Protein AF-A0A2D4LSB7-F1 (afdb_monomer_lite)

Radius of gyration: 23.56 Å; chains: 1; bounding box: 52×38×68 Å

pLDDT: mean 80.64, std 13.86, range [43.16, 96.5]

Structure (mmCIF, N/CA/C/O backbone):
data_AF-A0A2D4LSB7-F1
#
_entry.id   AF-A0A2D4LSB7-F1
#
loop_
_atom_site.group_PDB
_atom_site.id
_atom_site.type_symbol
_atom_site.label_atom_id
_atom_site.label_alt_id
_atom_site.label_comp_id
_atom_site.label_asym_id
_atom_site.label_entity_id
_atom_site.label_seq_id
_atom_site.pdbx_PDB_ins_code
_atom_site.Cartn_x
_atom_site.Cartn_y
_atom_site.Cartn_z
_atom_site.occupancy
_atom_site.B_iso_or_equiv
_atom_site.auth_seq_id
_atom_site.auth_comp_id
_atom_site.auth_asym_id
_atom_site.auth_atom_id
_atom_site.pdbx_PDB_model_num
ATOM 1 N N . ASP A 1 1 ? 18.107 4.863 3.385 1.00 61.56 1 ASP A N 1
ATOM 2 C CA . ASP A 1 1 ? 17.613 6.243 3.207 1.00 61.56 1 ASP A CA 1
ATOM 3 C C . ASP A 1 1 ? 16.220 6.406 3.779 1.00 61.56 1 ASP A C 1
ATOM 5 O O . ASP A 1 1 ? 15.465 5.441 3.806 1.00 61.56 1 ASP A O 1
ATOM 9 N N . VAL A 1 2 ? 15.903 7.603 4.273 1.00 81.81 2 VAL A N 1
ATOM 10 C CA . VAL A 1 2 ? 14.584 7.943 4.828 1.00 81.81 2 VAL A CA 1
ATOM 11 C C . VAL A 1 2 ? 13.679 8.421 3.692 1.00 81.81 2 VAL A C 1
ATOM 13 O O . VAL A 1 2 ? 14.081 9.277 2.905 1.00 81.81 2 VAL A O 1
ATOM 16 N N . ILE A 1 3 ? 12.463 7.875 3.602 1.00 81.31 3 ILE A N 1
ATOM 17 C CA . ILE A 1 3 ? 11.480 8.280 2.590 1.00 81.31 3 ILE A CA 1
ATOM 18 C C . ILE A 1 3 ? 10.909 9.652 2.987 1.00 81.31 3 ILE A C 1
ATOM 20 O O . ILE A 1 3 ? 10.390 9.784 4.097 1.00 81.31 3 ILE A O 1
ATOM 24 N N . PRO A 1 4 ? 10.982 10.681 2.122 1.00 87.38 4 PRO A N 1
ATOM 25 C CA . PRO A 1 4 ? 10.384 11.975 2.421 1.00 87.38 4 PRO A CA 1
ATOM 26 C C . PRO A 1 4 ? 8.858 11.852 2.477 1.00 87.38 4 PRO A C 1
ATOM 28 O O . PRO A 1 4 ? 8.246 11.281 1.574 1.00 87.38 4 PRO A O 1
ATOM 31 N N . VAL A 1 5 ? 8.241 12.419 3.515 1.00 87.38 5 VAL A N 1
ATOM 32 C CA . VAL A 1 5 ? 6.784 12.416 3.694 1.00 87.38 5 VAL A CA 1
ATOM 33 C C . VAL A 1 5 ? 6.205 13.731 3.161 1.00 87.38 5 VAL A C 1
ATOM 35 O O . VAL A 1 5 ? 6.542 14.803 3.667 1.00 87.38 5 VAL A O 1
ATOM 38 N N . PRO A 1 6 ? 5.340 13.701 2.132 1.00 91.38 6 PRO A N 1
ATOM 39 C CA . PRO A 1 6 ? 4.654 14.901 1.667 1.00 91.38 6 PRO A CA 1
ATOM 40 C C . PRO A 1 6 ? 3.769 15.525 2.757 1.00 91.38 6 PRO A C 1
ATOM 42 O O . PRO A 1 6 ? 2.962 14.832 3.373 1.00 91.38 6 PRO A O 1
ATOM 45 N N . LYS A 1 7 ? 3.821 16.858 2.911 1.00 90.56 7 LYS A N 1
ATOM 46 C CA . LYS A 1 7 ? 3.034 17.621 3.910 1.00 90.56 7 LYS A CA 1
ATOM 47 C C . LYS A 1 7 ? 1.526 17.347 3.884 1.00 90.56 7 LYS A C 1
ATOM 49 O O . LYS A 1 7 ? 0.846 17.493 4.892 1.00 90.56 7 LYS A O 1
ATOM 54 N N . MET A 1 8 ? 0.982 16.954 2.731 1.00 91.81 8 MET A N 1
ATOM 55 C CA . MET A 1 8 ? -0.437 16.611 2.615 1.00 91.81 8 MET A CA 1
ATOM 56 C C . MET A 1 8 ? -0.850 15.456 3.544 1.00 91.81 8 MET A C 1
ATOM 58 O O . MET A 1 8 ? -1.984 15.448 4.012 1.00 91.81 8 MET A O 1
ATOM 62 N N . PHE A 1 9 ? 0.059 14.518 3.842 1.00 87.44 9 PHE A N 1
ATOM 63 C CA . PHE A 1 9 ? -0.214 13.406 4.755 1.00 87.44 9 PHE A CA 1
ATOM 64 C C . PHE A 1 9 ? -0.263 13.858 6.215 1.00 87.44 9 PHE A C 1
ATOM 66 O O . PHE A 1 9 ? -1.152 13.431 6.943 1.00 87.44 9 PHE A O 1
ATOM 73 N N . GLU A 1 10 ? 0.621 14.772 6.625 1.00 88.31 10 GLU A N 1
ATOM 74 C CA . GLU A 1 10 ? 0.573 15.381 7.962 1.00 88.31 10 GLU A CA 1
ATOM 75 C C . GLU A 1 10 ? -0.753 16.123 8.179 1.00 88.31 10 GLU A C 1
ATOM 77 O O . GLU A 1 10 ? -1.422 15.933 9.192 1.00 88.31 10 GLU A O 1
ATOM 82 N N . ASN A 1 11 ? -1.192 16.903 7.185 1.00 89.19 11 ASN A N 1
ATOM 83 C CA . ASN A 1 11 ? -2.476 17.607 7.240 1.00 89.19 11 ASN A CA 1
ATOM 84 C C . ASN A 1 11 ? -3.666 16.643 7.362 1.00 89.19 11 ASN A C 1
ATOM 86 O O . ASN A 1 11 ? -4.616 16.918 8.096 1.00 89.19 11 ASN A O 1
ATOM 90 N N . LEU A 1 12 ? -3.626 15.521 6.638 1.00 86.56 12 LEU A N 1
ATOM 91 C CA . LEU A 1 12 ? -4.670 14.500 6.693 1.00 86.56 12 LEU A CA 1
ATOM 92 C C . LEU A 1 12 ? -4.724 13.827 8.070 1.00 86.56 12 LEU A C 1
ATOM 94 O O . LEU A 1 12 ? -5.814 13.650 8.613 1.00 86.56 12 LEU A O 1
ATOM 98 N N . LEU A 1 13 ? -3.561 13.523 8.651 1.00 86.38 13 LEU A N 1
ATOM 99 C CA . LEU A 1 13 ? -3.452 12.935 9.984 1.00 86.38 13 LEU A CA 1
ATOM 100 C C . LEU A 1 13 ? -3.989 13.877 11.067 1.00 86.38 13 LEU A C 1
ATOM 102 O O . LEU A 1 13 ? -4.820 13.467 11.876 1.00 86.38 13 LEU A O 1
ATOM 106 N N . ASN A 1 14 ? -3.592 15.151 11.032 1.00 87.69 14 ASN A N 1
ATOM 107 C CA . ASN A 1 14 ? -4.084 16.162 11.970 1.00 87.69 14 ASN A CA 1
ATOM 108 C C . ASN A 1 14 ? -5.611 16.290 11.900 1.00 87.69 14 ASN A C 1
ATOM 110 O O . ASN A 1 14 ? -6.289 16.228 12.924 1.00 87.69 14 ASN A O 1
ATOM 114 N N . LYS A 1 15 ? -6.172 16.352 10.686 1.00 86.44 15 LYS A N 1
ATOM 115 C CA . LYS A 1 15 ? -7.625 16.401 10.481 1.00 86.44 15 LYS A CA 1
ATOM 116 C C . LYS A 1 15 ? -8.337 15.168 11.050 1.00 86.44 15 LYS A C 1
ATOM 118 O O . LYS A 1 15 ? -9.436 15.283 11.597 1.00 86.44 15 LYS A O 1
ATOM 123 N N . GLN A 1 16 ? -7.733 13.988 10.912 1.00 82.50 16 GLN A N 1
ATOM 124 C CA . GLN A 1 16 ? -8.281 12.751 11.466 1.00 82.50 16 GLN A CA 1
ATOM 125 C C . GLN A 1 16 ? -8.258 12.761 13.002 1.00 82.50 16 GLN A C 1
ATOM 127 O O . GLN A 1 16 ? -9.242 12.353 13.617 1.00 82.50 16 GLN A O 1
ATOM 132 N N . TRP A 1 17 ? -7.186 13.260 13.623 1.00 83.19 17 TRP A N 1
ATOM 133 C CA . TRP A 1 17 ? -7.085 13.389 15.082 1.00 83.19 17 TRP A CA 1
ATOM 134 C C . TRP A 1 17 ? -8.058 14.416 15.665 1.00 83.19 17 TRP A C 1
ATOM 136 O O . TRP A 1 17 ? -8.645 14.168 16.715 1.00 83.19 17 TRP A O 1
ATOM 146 N N . GLU A 1 18 ? -8.303 15.523 14.966 1.00 84.69 18 GLU A N 1
ATOM 147 C CA . GLU A 1 18 ? -9.319 16.512 15.355 1.00 84.69 18 GLU A CA 1
ATOM 148 C C . GLU A 1 18 ? -10.752 15.952 15.261 1.00 84.69 18 GLU A C 1
ATOM 150 O O . GLU A 1 18 ? -11.639 16.368 16.004 1.00 84.69 18 GLU A O 1
ATOM 155 N N . SER A 1 19 ? -10.983 14.969 14.383 1.00 74.06 19 SER A N 1
ATOM 156 C CA . SER A 1 19 ? -12.305 14.389 14.092 1.00 74.06 19 SER A CA 1
ATOM 157 C C . SER A 1 19 ? -12.606 13.091 14.862 1.00 74.06 19 SER A C 1
ATOM 159 O O . SER A 1 19 ? -13.494 12.340 14.450 1.00 74.06 19 SER A O 1
ATOM 161 N N . ALA A 1 20 ? -11.892 12.813 15.964 1.00 58.88 20 ALA A N 1
ATOM 162 C CA . ALA A 1 20 ? -11.793 11.522 16.676 1.00 58.88 20 ALA A CA 1
ATOM 163 C C . ALA A 1 20 ? -13.109 10.826 17.113 1.00 58.88 20 ALA A C 1
ATOM 165 O O . ALA A 1 20 ? -13.080 9.735 17.684 1.00 58.88 20 ALA A O 1
ATOM 166 N N . THR A 1 21 ? -14.273 11.422 16.861 1.00 55.56 21 THR A N 1
ATOM 167 C CA . THR A 1 21 ? -15.593 10.901 17.229 1.00 55.56 21 THR A CA 1
ATOM 168 C C . THR A 1 21 ? -16.352 10.221 16.090 1.00 55.56 21 THR A C 1
ATOM 170 O O . THR A 1 21 ? -17.263 9.445 16.378 1.00 55.56 21 THR A O 1
ATOM 173 N N . THR A 1 22 ? -15.996 10.446 14.820 1.00 56.97 22 THR A N 1
ATOM 174 C CA . THR A 1 22 ? -16.803 9.960 13.684 1.00 56.97 22 THR A CA 1
ATOM 175 C C . THR A 1 22 ? -16.034 8.958 12.833 1.00 56.97 22 THR A C 1
ATOM 177 O O . THR A 1 22 ? -14.932 9.237 12.369 1.00 56.97 22 THR A O 1
ATOM 180 N N . PHE A 1 23 ? -16.627 7.781 12.611 1.00 56.91 23 PHE A N 1
ATOM 181 C CA . PHE A 1 23 ? -16.086 6.785 11.690 1.00 56.91 23 PHE A CA 1
ATOM 182 C C . PHE A 1 23 ? -16.116 7.372 10.271 1.00 56.91 23 PHE A C 1
ATOM 184 O O . PHE A 1 23 ? -17.207 7.727 9.807 1.00 56.91 23 PHE A O 1
ATOM 191 N N . PRO A 1 24 ? -14.982 7.488 9.556 1.00 62.47 24 PRO A N 1
ATOM 192 C CA . PRO A 1 24 ? -15.044 7.788 8.140 1.00 62.47 24 PRO A CA 1
ATOM 193 C C . PRO A 1 24 ? -15.729 6.599 7.471 1.00 62.47 24 PRO A C 1
ATOM 195 O O . PRO A 1 24 ? -15.177 5.506 7.363 1.00 62.47 24 PRO A O 1
ATOM 198 N N . THR A 1 25 ? -16.989 6.794 7.088 1.00 65.44 25 THR A N 1
ATOM 199 C CA . THR A 1 25 ? -17.677 5.812 6.258 1.00 65.44 25 THR A CA 1
ATOM 200 C C . THR A 1 25 ? -16.921 5.775 4.936 1.00 65.44 25 THR A C 1
ATOM 202 O O . THR A 1 25 ? -16.682 6.846 4.370 1.00 65.44 25 THR A O 1
ATOM 205 N N . PRO A 1 26 ? -16.523 4.589 4.450 1.00 66.56 26 PRO A N 1
ATOM 206 C CA . PRO A 1 26 ? -15.764 4.485 3.218 1.00 66.56 26 PRO A CA 1
ATOM 207 C C . PRO A 1 26 ? -16.509 5.197 2.100 1.00 66.56 26 PRO A C 1
ATOM 209 O O . PRO A 1 26 ? -17.698 4.950 1.852 1.00 66.56 26 PRO A O 1
ATOM 212 N N . SER A 1 27 ? -15.803 6.118 1.461 1.00 74.69 27 SER A N 1
ATOM 213 C CA . SER A 1 27 ? -16.340 6.913 0.377 1.00 74.69 27 SER A CA 1
ATOM 214 C C . SER A 1 27 ? -16.669 6.014 -0.815 1.00 74.69 27 SER A C 1
ATOM 216 O O . SER A 1 27 ? -16.187 4.884 -0.950 1.00 74.69 27 SER A O 1
ATOM 218 N N . ASN A 1 28 ? -17.472 6.527 -1.745 1.00 73.25 28 ASN A N 1
ATOM 219 C CA . ASN A 1 28 ? -17.723 5.824 -3.005 1.00 73.25 28 ASN A CA 1
ATOM 220 C C . ASN A 1 28 ? -16.425 5.559 -3.793 1.00 73.25 28 ASN A C 1
ATOM 222 O O . ASN A 1 28 ? -16.366 4.604 -4.565 1.00 73.25 28 ASN A O 1
ATOM 226 N N . PHE A 1 29 ? -15.382 6.368 -3.582 1.00 74.06 29 PHE A N 1
ATOM 227 C CA . PHE A 1 29 ? -14.068 6.145 -4.177 1.00 74.06 29 PHE A CA 1
ATOM 228 C C . PHE A 1 29 ? -13.353 4.956 -3.544 1.00 74.06 29 PHE A C 1
ATOM 230 O O . PHE A 1 29 ? -12.838 4.121 -4.282 1.00 74.06 29 PHE A O 1
ATOM 237 N N . ASP A 1 30 ? -13.397 4.818 -2.219 1.00 77.50 30 ASP A N 1
ATOM 238 C CA . ASP A 1 30 ? -12.766 3.691 -1.522 1.00 77.50 30 ASP A CA 1
ATOM 239 C C . ASP A 1 30 ? -13.365 2.363 -1.988 1.00 77.50 30 ASP A C 1
ATOM 241 O O . ASP A 1 30 ? -12.650 1.423 -2.331 1.00 77.50 30 ASP A O 1
ATOM 245 N N . LYS A 1 31 ? -14.694 2.321 -2.126 1.00 76.12 31 LYS A N 1
ATOM 246 C CA . LYS A 1 31 ? -15.397 1.161 -2.685 1.00 76.12 31 LYS A CA 1
ATOM 247 C C . LYS A 1 31 ? -15.020 0.893 -4.139 1.00 76.12 31 LYS A C 1
ATOM 249 O O . LYS A 1 31 ? -14.981 -0.256 -4.541 1.00 76.12 31 LYS A O 1
ATOM 254 N N . LYS A 1 32 ? -14.753 1.921 -4.947 1.00 80.81 32 LYS A N 1
ATOM 255 C CA . LYS A 1 32 ? -14.388 1.749 -6.361 1.00 80.81 32 LYS A CA 1
ATOM 256 C C . LYS A 1 32 ? -12.953 1.249 -6.534 1.00 80.81 32 LYS A C 1
ATOM 258 O O . LYS A 1 32 ? -12.722 0.372 -7.363 1.00 80.81 32 LYS A O 1
ATOM 263 N N . PHE A 1 33 ? -12.002 1.836 -5.809 1.00 78.50 33 PHE A N 1
ATOM 264 C CA . PHE A 1 33 ? -10.571 1.582 -5.991 1.00 78.50 33 PHE A CA 1
ATOM 265 C C . PHE A 1 33 ? -10.076 0.341 -5.246 1.00 78.50 33 PHE A C 1
ATOM 267 O O . PHE A 1 33 ? -9.138 -0.300 -5.712 1.00 78.50 33 PHE A O 1
ATOM 274 N N . PHE A 1 34 ? -10.724 -0.028 -4.139 1.00 80.50 34 PHE A N 1
ATOM 275 C CA . PHE A 1 34 ? -10.338 -1.165 -3.300 1.00 80.50 34 PHE A CA 1
ATOM 276 C C . PHE A 1 34 ? -11.357 -2.310 -3.388 1.00 80.50 34 PHE A C 1
ATOM 278 O O . PHE A 1 34 ? -11.683 -2.958 -2.392 1.00 80.50 34 PHE A O 1
ATOM 285 N N . ASN A 1 35 ? -11.873 -2.550 -4.599 1.00 81.44 35 ASN A N 1
ATOM 286 C CA . ASN A 1 35 ? -12.708 -3.709 -4.906 1.00 81.44 35 ASN A CA 1
ATOM 287 C C . ASN A 1 35 ? -11.837 -4.963 -4.974 1.00 81.44 35 ASN A C 1
ATOM 289 O O . ASN A 1 35 ? -11.157 -5.205 -5.971 1.00 81.44 35 ASN A O 1
ATOM 293 N N . LEU A 1 36 ? -11.859 -5.746 -3.902 1.00 81.38 36 LEU A N 1
ATOM 294 C CA . LEU A 1 36 ? -11.213 -7.051 -3.848 1.00 81.38 36 LEU A CA 1
ATOM 295 C C . LEU A 1 36 ? -12.196 -8.158 -4.191 1.00 81.38 36 LEU A C 1
ATOM 297 O O . LEU A 1 36 ? -13.411 -7.956 -4.225 1.00 81.38 36 LEU A O 1
ATOM 301 N N . GLU A 1 37 ? -11.648 -9.349 -4.406 1.00 84.81 37 GLU A N 1
ATOM 302 C CA . GLU A 1 37 ? -12.435 -10.566 -4.538 1.00 84.81 37 GLU A CA 1
ATOM 303 C C . GLU A 1 37 ? -13.408 -10.714 -3.362 1.00 84.81 37 GLU A C 1
ATOM 305 O O . GLU A 1 37 ? -13.095 -10.389 -2.210 1.00 84.81 37 GLU A O 1
ATOM 310 N N . THR A 1 38 ? -14.622 -11.168 -3.670 1.00 80.69 38 THR A N 1
ATOM 311 C CA . THR A 1 38 ? -15.728 -11.214 -2.714 1.00 80.69 38 THR A CA 1
ATOM 312 C C . THR A 1 38 ? -15.408 -12.103 -1.514 1.00 80.69 38 THR A C 1
ATOM 314 O O . THR A 1 38 ? -15.737 -11.736 -0.390 1.00 80.69 38 THR A O 1
ATOM 317 N N . ASP A 1 39 ? -14.721 -13.224 -1.722 1.00 85.56 39 ASP A N 1
ATOM 318 C CA . ASP A 1 39 ? -14.414 -14.168 -0.646 1.00 85.56 39 ASP A CA 1
ATOM 319 C C . ASP A 1 39 ? -13.342 -13.632 0.307 1.00 85.56 39 ASP A C 1
ATOM 321 O O . ASP A 1 39 ? -13.500 -13.705 1.525 1.00 85.56 39 ASP A O 1
ATOM 325 N N . PHE A 1 40 ? -12.311 -12.973 -0.225 1.00 82.88 40 PHE A N 1
ATOM 326 C CA . PHE A 1 40 ? -11.328 -12.277 0.606 1.00 82.88 40 PHE A CA 1
ATOM 327 C C . PHE A 1 40 ? -11.939 -11.061 1.314 1.00 82.88 40 PHE A C 1
ATOM 329 O O . PHE A 1 40 ? -11.630 -10.783 2.469 1.00 82.88 40 PHE A O 1
ATOM 336 N N . SER A 1 41 ? -12.866 -10.356 0.659 1.00 82.19 41 SER A N 1
ATOM 337 C CA . SER A 1 41 ? -13.583 -9.238 1.280 1.00 82.19 41 SER A CA 1
ATOM 338 C C . SER A 1 41 ? -14.412 -9.677 2.484 1.00 82.19 41 SER A C 1
ATOM 340 O O . SER A 1 41 ? -14.394 -8.963 3.482 1.00 82.19 41 SER A O 1
ATOM 342 N N . LYS A 1 42 ? -15.074 -10.841 2.409 1.00 84.25 42 LYS A N 1
ATOM 343 C CA . LYS A 1 42 ? -15.811 -11.448 3.531 1.00 84.25 42 LYS A CA 1
ATOM 344 C C . LYS A 1 42 ? -14.886 -11.853 4.677 1.00 84.25 42 LYS A C 1
ATOM 346 O O . LYS A 1 42 ? -15.235 -11.658 5.831 1.00 84.25 42 LYS A O 1
ATOM 351 N N . PHE A 1 43 ? -13.695 -12.374 4.374 1.00 84.25 43 PHE A N 1
ATOM 352 C CA . PHE A 1 43 ? -12.699 -12.720 5.396 1.00 84.25 43 PHE A CA 1
ATOM 353 C C . PHE A 1 43 ? -12.236 -11.502 6.217 1.00 84.25 43 PHE A C 1
ATOM 355 O O . PHE A 1 43 ? -11.867 -11.638 7.379 1.00 84.25 43 PHE A O 1
ATOM 362 N N . LEU A 1 44 ? -12.271 -10.308 5.620 1.00 82.44 44 LEU A N 1
ATOM 363 C CA . LEU A 1 44 ? -11.912 -9.049 6.277 1.00 82.44 44 LEU A CA 1
ATOM 364 C C . LEU A 1 44 ? -13.075 -8.388 7.032 1.00 82.44 44 LEU A C 1
ATOM 366 O O . LEU A 1 44 ? -12.874 -7.345 7.658 1.00 82.44 44 LEU A O 1
ATOM 370 N N . GLU A 1 45 ? -14.290 -8.932 6.958 1.00 82.44 45 GLU A N 1
ATOM 371 C CA . GLU A 1 45 ? -15.407 -8.435 7.758 1.00 82.44 45 GLU A CA 1
ATOM 372 C C . GLU A 1 45 ? -15.193 -8.789 9.233 1.00 82.44 45 GLU A C 1
ATOM 374 O O . GLU A 1 45 ? -14.599 -9.812 9.572 1.00 82.44 45 GLU A O 1
ATOM 379 N N . THR A 1 46 ? -15.656 -7.919 10.135 1.00 74.31 46 THR A N 1
ATOM 380 C CA . THR A 1 46 ? -15.573 -8.204 11.573 1.00 74.31 46 THR A CA 1
ATOM 381 C C . THR A 1 46 ? -16.442 -9.433 11.869 1.00 74.31 46 THR A C 1
ATOM 383 O O . THR A 1 46 ? -17.653 -9.355 11.637 1.00 74.31 46 THR A O 1
ATOM 386 N N . PRO A 1 47 ? -15.876 -10.550 12.368 1.00 70.94 47 PRO A N 1
ATOM 387 C CA . PRO A 1 47 ? -16.647 -11.744 12.659 1.00 70.94 47 PRO A CA 1
ATOM 388 C C . PRO A 1 47 ? -17.650 -11.434 13.769 1.00 70.94 47 PRO A C 1
ATOM 390 O O . PRO A 1 47 ? -17.327 -10.795 14.773 1.00 70.94 47 PRO A O 1
ATOM 393 N N . GLN A 1 48 ? -18.888 -11.867 13.561 1.00 71.88 48 GLN A N 1
ATOM 394 C CA . GLN A 1 48 ? -19.902 -11.864 14.607 1.00 71.88 48 GLN A CA 1
ATOM 395 C C . GLN A 1 48 ? -19.597 -13.025 15.557 1.00 71.88 48 GLN A C 1
ATOM 397 O O . GLN A 1 48 ? -19.145 -14.080 15.116 1.00 71.88 48 GLN A O 1
ATOM 402 N N . VAL A 1 49 ? -19.819 -12.833 16.856 1.00 69.38 49 VAL A N 1
ATOM 403 C CA . VAL A 1 49 ? -19.731 -13.946 17.807 1.00 69.38 49 VAL A CA 1
ATOM 404 C C . VAL A 1 49 ? -20.882 -14.902 17.507 1.00 69.38 49 VAL A C 1
ATOM 406 O O . VAL A 1 49 ? -22.027 -14.461 17.414 1.00 69.38 49 VAL A O 1
ATOM 409 N N . ASP A 1 50 ? -20.579 -16.191 17.348 1.00 72.62 50 ASP A N 1
ATOM 410 C CA . ASP A 1 50 ? -21.590 -17.198 17.036 1.00 72.62 50 ASP A CA 1
ATOM 411 C C . ASP A 1 50 ? -22.678 -17.237 18.116 1.00 72.62 50 ASP A C 1
ATOM 413 O O . ASP A 1 50 ? -22.400 -17.287 19.316 1.00 72.62 50 ASP A O 1
ATOM 417 N N . GLU A 1 51 ? -23.933 -17.276 17.684 1.00 66.94 51 GLU A N 1
ATOM 418 C CA . GLU A 1 51 ? -25.109 -17.240 18.558 1.00 66.94 51 GLU A CA 1
ATOM 419 C C . GLU A 1 51 ? -25.134 -18.343 19.642 1.00 66.94 51 GLU A C 1
ATOM 421 O O . GLU A 1 51 ? -25.493 -18.046 20.782 1.00 66.94 51 GLU A O 1
ATOM 426 N N . PRO A 1 52 ? -24.661 -19.583 19.392 1.00 58.72 52 PRO A N 1
ATOM 427 C CA . PRO A 1 52 ? -24.508 -20.595 20.438 1.00 58.72 52 PRO A CA 1
ATOM 428 C C . PRO A 1 52 ? -23.436 -20.255 21.482 1.00 58.72 52 PRO A C 1
ATOM 430 O O . PRO A 1 52 ? -23.583 -20.633 22.641 1.00 58.72 52 PRO A O 1
ATOM 433 N N . ILE A 1 53 ? -22.365 -19.548 21.098 1.00 61.56 53 ILE A N 1
ATOM 434 C CA . ILE A 1 53 ? -21.312 -19.099 22.025 1.00 61.56 53 ILE A CA 1
ATOM 435 C C . ILE A 1 53 ? -21.849 -17.962 22.891 1.00 61.56 53 ILE A C 1
ATOM 437 O O . ILE A 1 53 ? -21.622 -17.961 24.100 1.00 61.56 53 ILE A O 1
ATOM 441 N N . VAL A 1 54 ? -22.613 -17.042 22.291 1.00 66.25 54 VAL A N 1
ATOM 442 C CA . VAL A 1 54 ? -23.338 -15.996 23.025 1.00 66.25 54 VAL A CA 1
ATOM 443 C C . VAL A 1 54 ? -24.287 -16.635 24.043 1.00 66.25 54 VAL A C 1
ATOM 445 O O . VAL A 1 54 ? -24.200 -16.331 25.228 1.00 66.25 54 VAL A O 1
ATOM 448 N N . ALA A 1 55 ? -25.118 -17.589 23.615 1.00 62.25 55 ALA A N 1
ATOM 449 C CA . ALA A 1 55 ? -26.072 -18.273 24.488 1.00 62.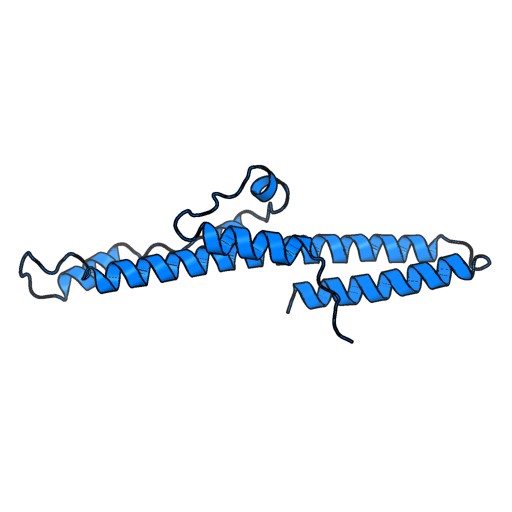25 55 ALA A CA 1
ATOM 450 C C . ALA A 1 55 ? -25.394 -19.081 25.612 1.00 62.25 55 ALA A C 1
ATOM 452 O O . ALA A 1 55 ? -25.865 -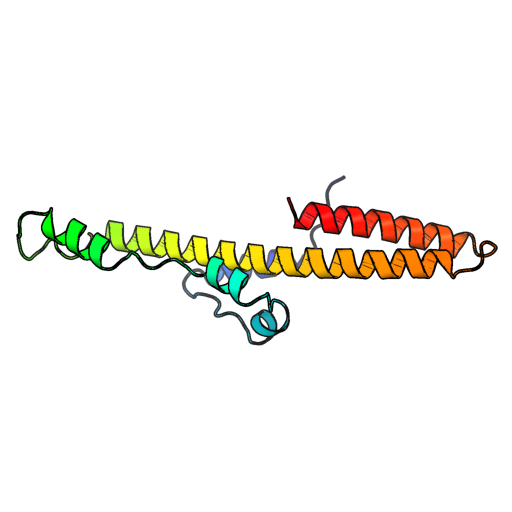19.072 26.749 1.00 62.25 55 ALA A O 1
ATOM 453 N N . LEU A 1 56 ? -24.277 -19.758 25.323 1.00 63.16 56 LEU A N 1
ATOM 454 C CA . LEU A 1 56 ? -23.509 -20.519 26.313 1.00 63.16 56 LEU A CA 1
ATOM 455 C C . LEU A 1 56 ? -22.837 -19.604 27.349 1.00 63.16 56 LEU A C 1
ATOM 457 O O . LEU A 1 56 ? -22.852 -19.915 28.540 1.00 63.16 56 LEU A O 1
ATOM 461 N N . ALA A 1 57 ? -22.272 -18.476 26.910 1.00 59.38 57 ALA A N 1
ATOM 462 C CA . ALA A 1 57 ? -21.682 -17.480 27.800 1.00 59.38 57 ALA A CA 1
ATOM 463 C C . ALA A 1 57 ? -22.745 -16.842 28.709 1.00 59.38 57 ALA A C 1
ATOM 465 O O . ALA A 1 57 ? -22.506 -16.708 29.907 1.00 59.38 57 ALA A O 1
ATOM 466 N N . SER A 1 58 ? -23.933 -16.541 28.171 1.00 57.34 58 SER A N 1
ATOM 467 C CA . SER A 1 58 ? -25.078 -16.031 28.940 1.00 57.34 58 SER A CA 1
ATOM 468 C C . SER A 1 58 ? -25.621 -17.046 29.954 1.00 57.34 58 SER A C 1
ATOM 470 O O . SER A 1 58 ? -26.009 -16.666 31.054 1.00 57.34 58 SER A O 1
ATOM 472 N N . ALA A 1 59 ? -25.620 -18.341 29.621 1.00 55.62 59 ALA A N 1
ATOM 473 C CA . ALA A 1 59 ? -26.124 -19.400 30.501 1.00 55.62 59 ALA A CA 1
ATOM 474 C C . ALA A 1 59 ? -25.155 -19.797 31.634 1.00 55.62 59 ALA A C 1
ATOM 476 O O . ALA A 1 59 ? -25.587 -20.370 32.634 1.00 55.62 59 ALA A O 1
ATOM 477 N N . SER A 1 60 ? -23.851 -19.525 31.493 1.00 55.91 60 SER A N 1
ATOM 478 C CA . SER A 1 60 ? -22.839 -19.860 32.509 1.00 55.91 60 SER A CA 1
ATOM 479 C C . SER A 1 60 ? -22.786 -18.861 33.675 1.00 55.91 60 SER A C 1
ATOM 481 O O . SER A 1 60 ? -22.185 -19.162 34.710 1.00 55.91 60 SER A O 1
ATOM 483 N N . THR A 1 61 ? -23.389 -17.683 33.527 1.00 52.47 61 THR A N 1
ATOM 484 C CA . THR A 1 61 ? -23.557 -16.680 34.586 1.00 52.47 61 THR A CA 1
ATOM 485 C C . THR A 1 61 ? -24.871 -16.922 35.326 1.00 52.47 61 THR A C 1
ATOM 487 O O . THR A 1 61 ? -25.938 -16.944 34.724 1.00 52.47 61 THR A O 1
ATOM 490 N N . ILE A 1 62 ? -24.804 -17.123 36.645 1.00 52.97 62 ILE A N 1
ATOM 491 C CA . ILE A 1 62 ? -25.982 -17.286 37.512 1.00 52.97 62 ILE A CA 1
ATOM 492 C C . ILE A 1 62 ? -26.903 -16.063 37.315 1.00 52.97 62 ILE A C 1
ATOM 494 O O . ILE A 1 62 ? -26.417 -14.936 37.430 1.00 52.97 62 ILE A O 1
ATOM 498 N N . PRO A 1 63 ? -28.206 -16.241 37.028 1.00 45.22 63 PRO A N 1
ATOM 499 C CA . PRO A 1 63 ? -29.076 -15.147 36.620 1.00 45.22 63 PRO A CA 1
ATOM 500 C C . PRO A 1 63 ? -29.330 -14.204 37.796 1.00 45.22 63 PRO A C 1
ATOM 502 O O . PRO A 1 63 ? -30.136 -14.477 38.682 1.00 45.22 63 PRO A O 1
ATOM 505 N N . THR A 1 64 ? -28.644 -13.067 37.788 1.00 44.03 64 THR A N 1
ATOM 506 C CA . THR A 1 64 ? -29.119 -11.849 38.442 1.00 44.03 64 THR A CA 1
ATOM 507 C C . THR A 1 64 ? -29.374 -10.873 37.299 1.00 44.03 64 THR A C 1
ATOM 509 O O . THR A 1 64 ? -28.434 -10.539 36.583 1.00 44.03 64 THR A O 1
ATOM 512 N N . GLU A 1 65 ? -30.630 -10.465 37.090 1.00 43.16 65 GLU A N 1
ATOM 513 C CA . GLU A 1 65 ? -31.180 -9.695 35.945 1.00 43.16 65 GLU A CA 1
ATOM 514 C C . GLU A 1 65 ? -30.438 -8.388 35.552 1.00 43.16 65 GLU A C 1
ATOM 516 O O . GLU A 1 65 ? -30.859 -7.682 34.641 1.00 43.16 65 GLU A O 1
ATOM 521 N N . ALA A 1 66 ? -29.320 -8.051 36.199 1.00 46.50 66 ALA A N 1
ATOM 522 C CA . ALA A 1 66 ? -28.463 -6.913 35.883 1.00 46.50 66 ALA A CA 1
ATOM 523 C C . ALA A 1 66 ? -27.171 -7.266 35.101 1.00 46.50 66 ALA A C 1
ATOM 525 O O . ALA A 1 66 ? -26.512 -6.342 34.627 1.00 46.50 66 ALA A O 1
ATOM 526 N N . GLU A 1 67 ? -26.794 -8.548 34.949 1.00 46.62 67 GLU A N 1
ATOM 527 C CA . GLU A 1 67 ? -25.488 -8.956 34.374 1.00 46.62 67 GLU A CA 1
ATOM 528 C C . GLU A 1 67 ? -25.514 -9.496 32.927 1.00 46.62 67 GLU A C 1
ATOM 530 O O . GLU A 1 67 ? -24.450 -9.683 32.341 1.00 46.62 67 GLU A O 1
ATOM 535 N N . GLU A 1 68 ? -26.679 -9.674 32.286 1.00 50.44 68 GLU A N 1
ATOM 536 C CA . GLU A 1 68 ? -26.743 -10.080 30.858 1.00 50.44 68 GLU A CA 1
ATOM 537 C C . GLU A 1 68 ? -26.184 -9.013 29.897 1.00 50.44 68 GLU A C 1
ATOM 539 O O . GLU A 1 68 ? -25.839 -9.287 28.746 1.00 50.44 68 GLU A O 1
ATOM 544 N N . ALA A 1 69 ? -26.057 -7.776 30.370 1.00 60.03 69 ALA A N 1
ATOM 545 C CA . ALA A 1 69 ? -25.378 -6.714 29.659 1.00 60.03 69 ALA A CA 1
ATOM 546 C C . ALA A 1 69 ? -23.906 -6.667 30.088 1.00 60.03 69 ALA A C 1
ATOM 548 O O . ALA A 1 69 ? -23.621 -6.352 31.241 1.00 60.03 69 ALA A O 1
ATOM 549 N N . LEU A 1 70 ? -22.980 -6.866 29.135 1.00 59.25 70 LEU A N 1
ATOM 550 C CA . LEU A 1 70 ? -21.561 -6.504 29.295 1.00 59.25 70 LEU A CA 1
ATOM 551 C C . LEU A 1 70 ? -21.445 -5.186 30.071 1.00 59.25 70 LEU A C 1
ATOM 553 O O . LEU A 1 70 ? -22.170 -4.221 29.769 1.00 59.25 70 LEU A O 1
ATOM 557 N N . LYS A 1 71 ? -20.526 -5.133 31.042 1.00 79.44 71 LYS A N 1
ATOM 558 C CA . LYS A 1 71 ? -20.270 -3.908 31.802 1.00 79.44 71 LYS A CA 1
ATOM 559 C C . LYS A 1 71 ? -19.992 -2.771 30.812 1.00 79.44 71 LYS A C 1
ATOM 561 O O . LYS A 1 71 ? -19.450 -3.016 29.731 1.00 79.44 71 LYS A O 1
ATOM 566 N N . PRO A 1 72 ? -20.360 -1.519 31.127 1.00 75.00 72 PRO A N 1
ATOM 567 C CA . PRO A 1 72 ? -20.149 -0.397 30.210 1.00 75.00 72 PRO A CA 1
ATOM 568 C C . PRO A 1 72 ? -18.681 -0.274 29.761 1.00 75.00 72 PRO A C 1
ATOM 570 O O . PRO A 1 72 ? -18.419 0.084 28.613 1.00 75.00 72 PRO A O 1
ATOM 573 N N . GLU A 1 73 ? -17.747 -0.646 30.640 1.00 78.75 73 GLU A N 1
ATOM 574 C CA . GLU A 1 73 ? -16.310 -0.767 30.369 1.00 78.75 73 GLU A CA 1
ATOM 575 C C . GLU A 1 73 ? -16.022 -1.794 29.255 1.00 78.75 73 GLU A C 1
ATOM 577 O O . GLU A 1 73 ? -15.353 -1.482 28.268 1.00 78.75 73 GLU A O 1
ATOM 582 N N . ASP A 1 74 ? -16.592 -2.998 29.371 1.00 78.06 74 ASP A N 1
ATOM 583 C CA . ASP A 1 74 ? -16.373 -4.114 28.447 1.00 78.06 74 ASP A CA 1
ATOM 584 C C . ASP A 1 74 ? -17.019 -3.841 27.084 1.00 78.06 74 ASP A C 1
ATOM 586 O O . ASP A 1 74 ? -16.402 -4.073 26.046 1.00 78.06 74 ASP A O 1
ATOM 590 N N . LYS A 1 75 ? -18.216 -3.233 27.059 1.00 76.62 75 LYS A N 1
ATOM 591 C CA . LYS A 1 75 ? -18.854 -2.762 25.812 1.00 76.62 75 LYS A CA 1
ATOM 592 C C . LYS A 1 75 ? -17.992 -1.730 25.092 1.00 76.62 75 LYS A C 1
ATOM 594 O O . LYS A 1 75 ? -17.908 -1.724 23.863 1.00 76.62 75 LYS A O 1
ATOM 599 N N . LYS A 1 76 ? -17.358 -0.828 25.846 1.00 79.00 76 LYS A N 1
ATOM 600 C CA . LYS A 1 76 ? -16.468 0.196 25.290 1.00 79.00 76 LYS A CA 1
ATOM 601 C C . LYS A 1 76 ? -15.187 -0.429 24.736 1.00 79.00 76 LYS A C 1
ATOM 603 O O . LYS A 1 76 ? -14.747 -0.016 23.662 1.00 79.00 76 LYS A O 1
ATOM 608 N N . ALA A 1 77 ? -14.623 -1.415 25.431 1.00 81.00 77 ALA A N 1
ATOM 609 C CA . ALA A 1 77 ? -13.450 -2.159 24.980 1.00 81.00 77 ALA A CA 1
ATOM 610 C C . ALA A 1 77 ? -13.746 -2.974 23.712 1.00 81.00 77 ALA A C 1
ATOM 612 O O . ALA A 1 77 ? -13.018 -2.859 22.727 1.00 81.00 77 ALA A O 1
ATOM 613 N N . GLU A 1 78 ? -14.857 -3.711 23.682 1.00 80.88 78 GLU A N 1
ATOM 614 C CA . GLU A 1 78 ? -15.299 -4.452 22.500 1.00 80.88 78 GLU A CA 1
ATOM 615 C C . GLU A 1 78 ? -15.508 -3.517 21.301 1.00 80.88 78 GLU A C 1
ATOM 617 O O . GLU A 1 78 ? -15.014 -3.774 20.201 1.00 80.88 78 GLU A O 1
ATOM 622 N N . LEU A 1 79 ? -16.181 -2.381 21.509 1.00 80.19 79 LEU A N 1
ATOM 623 C CA . LEU A 1 79 ? -16.365 -1.387 20.458 1.00 80.19 79 LEU A CA 1
ATOM 624 C C . LEU A 1 79 ? -15.019 -0.851 19.947 1.00 80.19 79 LEU A C 1
ATOM 626 O O . LEU A 1 79 ? -14.868 -0.662 18.742 1.00 80.19 79 LEU A O 1
ATOM 630 N N . ALA A 1 80 ? -14.043 -0.604 20.824 1.00 81.94 80 ALA A N 1
ATOM 631 C CA . ALA A 1 80 ? -12.706 -0.176 20.415 1.00 81.94 80 ALA A CA 1
ATOM 632 C C . ALA A 1 80 ? -11.990 -1.246 19.572 1.00 81.94 80 ALA A C 1
ATOM 634 O O . ALA A 1 80 ? -11.399 -0.907 18.546 1.00 81.94 80 ALA A O 1
ATOM 635 N N . LEU A 1 81 ? -12.112 -2.524 19.940 1.00 83.50 81 LEU A N 1
ATOM 636 C CA . LEU A 1 81 ? -11.545 -3.642 19.183 1.00 83.50 81 LEU A CA 1
ATOM 637 C C . LEU A 1 81 ? -12.169 -3.769 17.791 1.00 83.50 81 LEU A C 1
ATOM 639 O O . LEU A 1 81 ? -11.440 -3.814 16.803 1.00 83.50 81 LEU A O 1
ATOM 643 N N . ARG A 1 82 ? -13.504 -3.722 17.674 1.00 81.81 82 ARG A N 1
ATOM 644 C CA . ARG A 1 82 ? -14.171 -3.750 16.356 1.00 81.81 82 ARG A CA 1
ATOM 645 C C . ARG A 1 82 ? -13.760 -2.566 15.478 1.00 81.81 82 ARG A C 1
ATOM 647 O O . ARG A 1 82 ? -13.650 -2.693 14.260 1.00 81.81 82 ARG A O 1
ATOM 654 N N . LYS A 1 83 ? -13.526 -1.395 16.082 1.00 80.56 83 LYS A N 1
ATOM 655 C CA . LYS A 1 83 ? -13.033 -0.209 15.363 1.00 80.56 83 LYS A CA 1
ATOM 656 C C . LYS A 1 83 ? -11.614 -0.422 14.831 1.00 80.56 83 LYS A C 1
ATOM 658 O O . LYS A 1 83 ? -11.373 -0.097 13.671 1.00 80.56 83 LYS A O 1
ATOM 663 N N . ALA A 1 84 ? -10.716 -0.973 15.649 1.00 83.44 84 ALA A N 1
ATOM 664 C CA . ALA A 1 84 ? -9.354 -1.303 15.236 1.00 83.44 84 ALA A CA 1
ATOM 665 C C . ALA A 1 84 ? -9.360 -2.336 14.101 1.00 83.44 84 ALA A C 1
ATOM 667 O O . ALA A 1 84 ? -8.803 -2.075 13.040 1.00 83.44 84 ALA A O 1
ATOM 668 N N . GLN A 1 85 ? -10.121 -3.423 14.250 1.00 84.19 85 GLN A N 1
ATOM 669 C CA . GLN A 1 85 ? -10.225 -4.458 13.223 1.00 84.19 85 GLN A CA 1
ATOM 670 C C . GLN A 1 85 ? -10.747 -3.920 11.884 1.00 84.19 85 GLN A C 1
ATOM 672 O O . GLN A 1 85 ? -10.211 -4.258 10.834 1.00 84.19 85 GLN A O 1
ATOM 677 N N . ASN A 1 86 ? -11.767 -3.057 11.893 1.00 82.88 86 ASN A N 1
ATOM 678 C CA . ASN A 1 86 ? -12.262 -2.436 10.662 1.00 82.88 86 ASN A CA 1
ATOM 679 C C . ASN A 1 86 ? -11.220 -1.516 10.005 1.00 82.88 86 ASN A C 1
ATOM 681 O O . ASN A 1 86 ? -11.143 -1.462 8.778 1.00 82.88 86 ASN A O 1
ATOM 685 N N . SER A 1 87 ? -10.430 -0.789 10.800 1.00 83.00 87 SER A N 1
ATOM 686 C CA . SER A 1 87 ? -9.309 0.015 10.298 1.00 83.00 87 SER A CA 1
ATOM 687 C C . SER A 1 87 ? -8.248 -0.872 9.642 1.00 83.00 87 SER A C 1
ATOM 689 O O . SER A 1 87 ? -7.847 -0.614 8.507 1.00 83.00 87 SER A O 1
ATOM 691 N N . ASP A 1 88 ? -7.853 -1.949 10.317 1.00 86.00 88 ASP A N 1
ATOM 692 C CA . ASP A 1 88 ? -6.855 -2.899 9.823 1.00 86.00 88 ASP A CA 1
ATOM 693 C C . ASP A 1 88 ? -7.337 -3.599 8.550 1.00 86.00 88 ASP A C 1
ATOM 695 O O . ASP A 1 88 ? -6.597 -3.699 7.573 1.00 86.00 88 ASP A O 1
ATOM 699 N N . ALA A 1 89 ? -8.613 -3.991 8.502 1.00 86.81 89 ALA A N 1
ATOM 700 C CA . ALA A 1 89 ? -9.247 -4.526 7.306 1.00 86.81 89 ALA A CA 1
ATOM 701 C C . ALA A 1 89 ? -9.111 -3.556 6.124 1.00 86.81 89 ALA A C 1
ATOM 70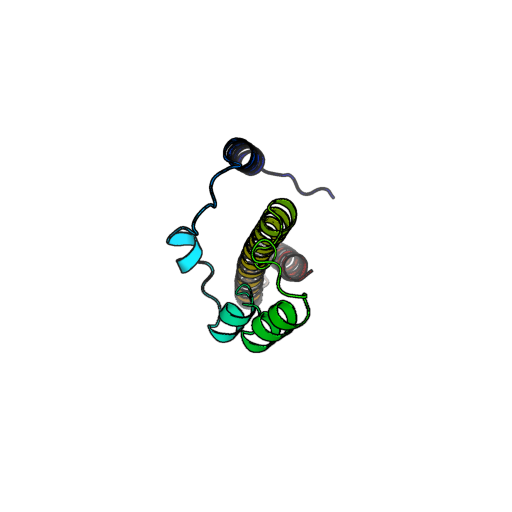3 O O . ALA A 1 89 ? -8.691 -3.965 5.044 1.00 86.81 89 ALA A O 1
ATOM 704 N N . TRP A 1 90 ? -9.403 -2.264 6.311 1.00 83.94 90 TRP A N 1
ATOM 705 C CA . TRP A 1 90 ? -9.209 -1.257 5.263 1.00 83.94 90 TRP A CA 1
ATOM 706 C C . TRP A 1 90 ? -7.746 -1.105 4.851 1.00 83.94 90 TRP A C 1
ATOM 708 O O . TRP A 1 90 ? -7.468 -1.051 3.652 1.00 83.94 90 TRP A O 1
ATOM 718 N N . ALA A 1 91 ? -6.815 -1.095 5.804 1.00 87.19 91 ALA A N 1
ATOM 719 C CA . ALA A 1 91 ? -5.386 -1.037 5.515 1.00 87.19 91 ALA A CA 1
ATOM 720 C C . ALA A 1 91 ? -4.937 -2.231 4.654 1.00 87.19 91 ALA A C 1
ATOM 722 O O . ALA A 1 91 ? -4.273 -2.037 3.634 1.00 87.19 91 ALA A O 1
ATOM 723 N N . ILE A 1 92 ? -5.395 -3.445 4.983 1.00 88.88 92 ILE A N 1
ATOM 724 C CA . ILE A 1 92 ? -5.147 -4.656 4.190 1.00 88.88 92 ILE A CA 1
ATOM 725 C C . ILE A 1 92 ? -5.736 -4.509 2.786 1.00 88.88 92 ILE A C 1
ATOM 727 O O . ILE A 1 92 ? -5.082 -4.882 1.806 1.00 88.88 92 ILE A O 1
ATOM 731 N N . LYS A 1 93 ? -6.941 -3.931 2.647 1.00 87.94 93 LYS A N 1
ATOM 732 C CA . LYS A 1 93 ? -7.542 -3.750 1.318 1.00 87.94 93 LYS A CA 1
ATOM 733 C C . LYS A 1 93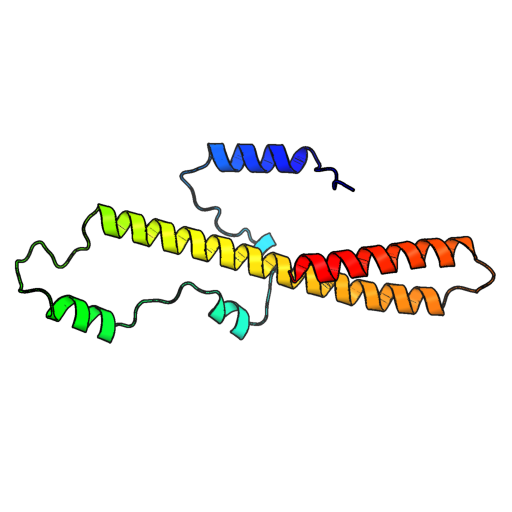 ? -6.723 -2.817 0.433 1.00 87.94 93 LYS A C 1
ATOM 735 O O . LYS A 1 93 ? -6.469 -3.132 -0.732 1.00 87.94 93 LYS A O 1
ATOM 740 N N . VAL A 1 94 ? -6.286 -1.695 1.000 1.00 88.88 94 VAL A N 1
ATOM 741 C CA . VAL A 1 94 ? -5.445 -0.704 0.320 1.00 88.88 94 VAL A CA 1
ATOM 742 C C . VAL A 1 94 ? -4.098 -1.312 -0.069 1.00 88.88 94 VAL A C 1
ATOM 744 O O . VAL A 1 94 ? -3.689 -1.184 -1.224 1.00 88.88 94 VAL A O 1
ATOM 747 N N . ALA A 1 95 ? -3.439 -2.021 0.851 1.00 89.69 95 ALA A N 1
ATOM 748 C CA . ALA A 1 95 ? -2.159 -2.681 0.606 1.00 89.69 95 ALA A CA 1
ATOM 749 C C . ALA A 1 95 ? -2.261 -3.742 -0.502 1.00 89.69 95 ALA A C 1
ATOM 751 O O . ALA A 1 95 ? -1.450 -3.757 -1.429 1.00 89.69 95 ALA A O 1
ATOM 752 N N . THR A 1 96 ? -3.318 -4.561 -0.478 1.00 89.94 96 THR A N 1
ATOM 753 C CA . THR A 1 96 ? -3.563 -5.594 -1.497 1.00 89.94 96 THR A CA 1
ATOM 754 C C . THR A 1 96 ? -3.745 -4.978 -2.886 1.00 89.94 96 THR A C 1
ATOM 756 O O . THR A 1 96 ? -3.103 -5.408 -3.848 1.00 89.94 96 THR A O 1
ATOM 759 N N . ALA A 1 97 ? -4.574 -3.934 -3.004 1.00 89.56 97 ALA A N 1
ATOM 760 C CA . ALA A 1 97 ? -4.773 -3.232 -4.269 1.00 89.56 97 ALA A CA 1
ATOM 761 C C . ALA A 1 97 ? -3.473 -2.575 -4.765 1.00 89.56 97 ALA A C 1
ATOM 763 O O . ALA A 1 97 ? -3.108 -2.726 -5.933 1.00 89.56 97 ALA A O 1
ATOM 764 N N . ALA A 1 98 ? -2.738 -1.893 -3.882 1.00 90.75 98 ALA A N 1
ATOM 765 C CA . ALA A 1 98 ? -1.462 -1.266 -4.213 1.00 90.75 98 ALA A CA 1
ATOM 766 C C . ALA A 1 98 ? -0.426 -2.292 -4.702 1.00 90.75 98 ALA A C 1
ATOM 768 O O . ALA A 1 98 ? 0.213 -2.069 -5.736 1.00 90.75 98 ALA A O 1
ATOM 769 N N . SER A 1 99 ? -0.303 -3.442 -4.028 1.00 89.56 99 SER A N 1
ATOM 770 C CA . SER A 1 99 ? 0.596 -4.523 -4.449 1.00 89.56 99 SER A CA 1
ATOM 771 C C . SER A 1 99 ? 0.198 -5.067 -5.822 1.00 89.56 99 SER A C 1
ATOM 773 O O . SER A 1 99 ? 1.046 -5.182 -6.711 1.00 89.56 99 SER A O 1
ATOM 775 N N . PHE A 1 100 ? -1.098 -5.318 -6.051 1.00 90.62 100 PHE A N 1
ATOM 776 C CA . PHE A 1 100 ? -1.605 -5.783 -7.345 1.00 90.62 100 PHE A CA 1
ATOM 777 C C . PHE A 1 100 ? -1.251 -4.817 -8.483 1.00 90.62 100 PHE A C 1
ATOM 779 O O . PHE A 1 100 ? -0.637 -5.227 -9.473 1.00 90.62 100 PHE A O 1
ATOM 786 N N . PHE A 1 101 ? -1.586 -3.531 -8.341 1.00 90.94 101 PHE A N 1
ATOM 787 C CA . PHE A 1 101 ? -1.326 -2.531 -9.379 1.00 90.94 101 PHE A CA 1
ATOM 788 C C . PHE A 1 101 ? 0.170 -2.327 -9.624 1.00 90.94 101 PHE A C 1
ATOM 790 O O . PHE A 1 101 ? 0.589 -2.187 -10.777 1.00 90.94 101 PHE A O 1
ATOM 797 N N . THR A 1 102 ? 0.994 -2.379 -8.578 1.00 93.69 102 THR A N 1
ATOM 798 C CA . THR A 1 102 ? 2.452 -2.273 -8.711 1.00 93.69 102 THR A CA 1
ATOM 799 C C . THR A 1 102 ? 3.028 -3.480 -9.460 1.00 93.69 102 THR A C 1
ATOM 801 O O . THR A 1 102 ? 3.777 -3.313 -10.425 1.00 93.69 102 THR A O 1
ATOM 804 N N . ARG A 1 103 ? 2.613 -4.706 -9.110 1.00 92.94 103 ARG A N 1
ATOM 805 C CA . ARG A 1 103 ? 3.032 -5.944 -9.797 1.00 92.94 103 ARG A CA 1
ATOM 806 C C . ARG A 1 103 ? 2.541 -6.005 -11.247 1.00 92.94 103 ARG A C 1
ATOM 808 O O . ARG A 1 103 ? 3.269 -6.485 -12.118 1.00 92.94 103 ARG A O 1
ATOM 815 N N . ALA A 1 104 ? 1.341 -5.501 -11.535 1.00 93.94 104 ALA A N 1
ATOM 816 C CA . ALA A 1 104 ? 0.833 -5.381 -12.902 1.00 93.94 104 ALA A CA 1
ATOM 817 C C . ALA A 1 104 ? 1.662 -4.377 -13.719 1.00 93.94 104 ALA A C 1
ATOM 819 O O . ALA A 1 104 ? 2.117 -4.696 -14.820 1.00 93.94 104 ALA A O 1
ATOM 820 N N . SER A 1 105 ? 1.947 -3.208 -13.141 1.00 94.38 105 SER A N 1
ATOM 821 C CA . SER A 1 105 ? 2.782 -2.173 -13.760 1.00 94.38 105 SER A CA 1
ATOM 822 C C . SER A 1 105 ? 4.197 -2.680 -14.049 1.00 94.38 105 SER A C 1
ATOM 824 O O . SER A 1 105 ? 4.751 -2.404 -15.110 1.00 94.38 105 SER A O 1
ATOM 826 N N . LEU A 1 106 ? 4.763 -3.506 -13.165 1.00 95.31 106 LEU A N 1
ATOM 827 C CA . LEU A 1 106 ? 6.064 -4.147 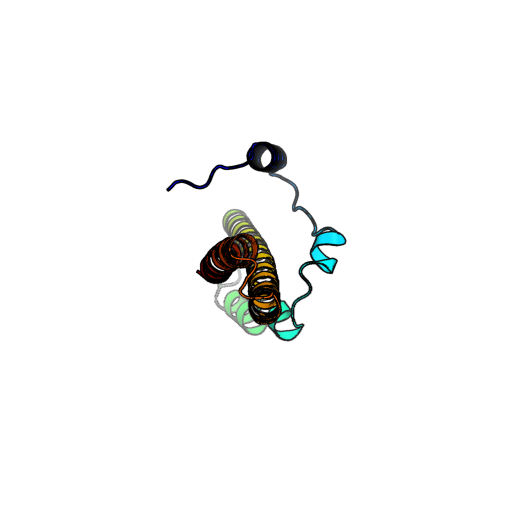-13.362 1.00 95.31 106 LEU A CA 1
ATOM 828 C C . LEU A 1 106 ? 6.098 -5.051 -14.605 1.00 95.31 106 LEU A C 1
ATOM 830 O O . LEU A 1 106 ? 7.087 -5.047 -15.343 1.00 95.31 106 LEU A O 1
ATOM 834 N N . ARG A 1 107 ? 5.020 -5.800 -14.884 1.00 95.56 107 ARG A N 1
ATOM 835 C CA . ARG A 1 107 ? 4.916 -6.603 -16.118 1.00 95.56 107 ARG A CA 1
ATOM 836 C C . ARG A 1 107 ? 4.959 -5.713 -17.358 1.00 95.56 107 ARG A C 1
ATOM 838 O O . ARG A 1 107 ? 5.667 -6.037 -18.310 1.00 95.56 107 ARG A O 1
ATOM 845 N N . TRP A 1 108 ? 4.260 -4.579 -17.331 1.00 96.38 108 TRP A N 1
ATOM 846 C CA . TRP A 1 108 ? 4.283 -3.611 -18.428 1.00 96.38 108 TRP A CA 1
ATOM 847 C C . TRP A 1 108 ? 5.645 -2.935 -18.588 1.00 96.38 108 TRP A C 1
ATOM 849 O O . TRP A 1 108 ? 6.121 -2.819 -19.712 1.00 96.38 108 TRP A O 1
ATOM 859 N N . LEU A 1 109 ? 6.318 -2.561 -17.495 1.00 96.50 109 LEU A N 1
ATOM 860 C CA . LEU A 1 109 ? 7.664 -1.977 -17.541 1.00 96.50 109 LEU A CA 1
ATOM 861 C C . LEU A 1 109 ? 8.690 -2.945 -18.136 1.00 96.50 109 LEU A C 1
ATOM 863 O O . LEU A 1 109 ? 9.502 -2.548 -18.972 1.00 96.50 109 LEU A O 1
ATOM 867 N N . ARG A 1 110 ? 8.637 -4.226 -17.752 1.00 95.31 110 ARG A N 1
ATOM 868 C CA . ARG A 1 110 ? 9.502 -5.268 -18.327 1.00 95.31 110 ARG A CA 1
ATOM 869 C C . ARG A 1 110 ? 9.241 -5.444 -19.821 1.00 95.31 110 ARG A C 1
ATOM 871 O O . ARG A 1 110 ? 10.191 -5.468 -20.596 1.00 95.31 110 ARG A O 1
ATOM 878 N N . HIS A 1 111 ? 7.972 -5.488 -20.227 1.00 96.12 111 HIS A N 1
ATOM 879 C CA . HIS A 1 111 ? 7.603 -5.562 -21.640 1.00 96.12 111 HIS A CA 1
ATOM 880 C C . HIS A 1 111 ? 8.090 -4.336 -22.428 1.00 96.12 111 HIS A C 1
ATOM 882 O O . HIS A 1 111 ? 8.711 -4.477 -23.479 1.00 96.12 111 HIS A O 1
ATOM 888 N N . LEU A 1 112 ? 7.883 -3.131 -21.892 1.00 94.94 112 LEU A N 1
ATOM 889 C CA . LEU A 1 112 ? 8.347 -1.884 -22.495 1.00 94.94 112 LEU A CA 1
ATOM 890 C C . LEU A 1 112 ? 9.871 -1.875 -22.669 1.00 94.94 112 LEU A C 1
ATOM 892 O O . LEU A 1 112 ? 10.366 -1.502 -23.731 1.00 94.94 112 LEU A O 1
ATOM 896 N N . ARG A 1 113 ? 10.615 -2.342 -21.660 1.00 94.00 113 ARG A N 1
ATOM 897 C CA . ARG A 1 113 ? 12.076 -2.453 -21.719 1.00 94.00 113 ARG A CA 1
ATOM 898 C C . ARG A 1 113 ? 12.549 -3.369 -22.847 1.00 94.00 113 ARG A C 1
ATOM 900 O O . ARG A 1 113 ? 13.530 -3.041 -23.508 1.00 94.00 113 ARG A O 1
ATOM 907 N N . SER A 1 114 ? 11.861 -4.490 -23.071 1.00 94.06 114 SER A N 1
ATOM 908 C CA . SER A 1 114 ? 12.182 -5.433 -24.151 1.00 94.06 114 SER A CA 1
ATOM 909 C C . SER A 1 114 ? 11.905 -4.872 -25.547 1.00 94.06 114 SER A C 1
ATOM 911 O O . SER A 1 114 ? 12.581 -5.264 -26.492 1.00 94.06 114 SER A O 1
ATOM 913 N N . ASN A 1 115 ? 10.941 -3.958 -25.682 1.00 95.56 115 ASN A N 1
ATOM 914 C CA . ASN A 1 115 ? 10.551 -3.394 -26.978 1.00 95.56 115 ASN A CA 1
ATOM 915 C C . ASN A 1 115 ? 11.333 -2.134 -27.369 1.00 95.56 115 ASN A C 1
ATOM 917 O O . ASN A 1 115 ? 11.349 -1.760 -28.541 1.00 95.56 115 ASN A O 1
ATOM 921 N N . ILE A 1 116 ? 11.955 -1.443 -26.412 1.00 94.06 116 ILE A N 1
ATOM 922 C CA . ILE A 1 116 ? 12.731 -0.239 -26.713 1.00 94.06 116 ILE A CA 1
ATOM 923 C C . ILE A 1 116 ? 14.067 -0.627 -27.353 1.00 94.06 116 ILE A C 1
ATOM 925 O O . ILE A 1 116 ? 14.790 -1.451 -26.785 1.00 94.06 116 ILE A O 1
ATOM 929 N N . PRO A 1 117 ? 14.452 0.006 -28.480 1.00 94.88 117 PRO A N 1
ATOM 930 C CA . PRO A 1 117 ? 15.738 -0.244 -29.116 1.00 94.88 117 PRO A CA 1
ATOM 931 C C . PRO A 1 117 ? 16.904 -0.104 -28.135 1.00 94.88 117 PRO A C 1
ATOM 933 O O . PRO A 1 117 ? 16.991 0.872 -27.388 1.00 94.88 117 PRO A O 1
ATOM 936 N N . SER A 1 118 ? 17.841 -1.051 -28.178 1.00 90.00 118 SER A N 1
ATOM 937 C CA . SER A 1 118 ? 19.035 -1.051 -27.321 1.00 90.00 118 SER A CA 1
ATOM 938 C C . SER A 1 118 ? 19.952 0.156 -27.552 1.00 90.00 118 SER A C 1
ATOM 940 O O . SER A 1 118 ? 20.739 0.505 -26.676 1.00 90.00 118 SER A O 1
ATOM 942 N N . SER A 1 119 ? 19.813 0.839 -28.694 1.00 94.88 119 SER A N 1
ATOM 943 C CA . SER A 1 119 ? 20.492 2.103 -28.990 1.00 94.88 119 SER A CA 1
ATOM 944 C C . SER A 1 119 ? 20.045 3.254 -28.083 1.00 94.88 119 SER A C 1
ATOM 946 O O . SER A 1 119 ? 20.814 4.188 -27.858 1.00 94.88 119 SER A O 1
ATOM 948 N N . ASN A 1 120 ? 18.835 3.196 -27.514 1.00 95.00 120 ASN A N 1
ATOM 949 C CA . ASN A 1 120 ? 18.348 4.208 -26.583 1.00 95.00 120 ASN A CA 1
ATOM 950 C C . ASN A 1 120 ? 18.752 3.871 -25.139 1.00 95.00 120 ASN A C 1
ATOM 952 O O . ASN A 1 120 ? 17.940 3.454 -24.309 1.00 95.00 120 ASN A O 1
ATOM 956 N N . ILE A 1 121 ? 20.038 4.073 -24.846 1.00 94.69 121 ILE A N 1
ATOM 957 C CA . ILE A 1 121 ? 20.659 3.743 -23.553 1.00 94.69 121 ILE A CA 1
ATOM 958 C C . ILE A 1 121 ? 19.966 4.469 -22.390 1.00 94.69 121 ILE A C 1
ATOM 960 O O . ILE A 1 121 ? 19.745 3.870 -21.339 1.00 94.69 121 ILE A O 1
ATOM 964 N N . ARG A 1 122 ? 19.580 5.740 -22.577 1.00 95.44 122 ARG A N 1
ATOM 965 C CA . ARG A 1 122 ? 18.905 6.532 -21.536 1.00 95.44 122 ARG A CA 1
ATOM 966 C C . ARG A 1 122 ? 17.564 5.908 -21.151 1.00 95.44 122 ARG A C 1
ATOM 968 O O . ARG A 1 122 ? 17.340 5.635 -19.978 1.00 95.44 122 ARG A O 1
ATOM 975 N N . ALA A 1 123 ? 16.715 5.611 -22.135 1.00 94.00 123 ALA A N 1
ATOM 976 C CA . ALA A 1 123 ? 15.417 4.992 -21.874 1.00 94.00 123 ALA A CA 1
ATOM 977 C C . ALA A 1 123 ? 15.559 3.610 -21.211 1.00 94.00 123 ALA A C 1
ATOM 979 O O . ALA A 1 123 ? 14.814 3.289 -20.287 1.00 94.00 123 ALA A O 1
ATOM 980 N N . GLN A 1 124 ? 16.550 2.814 -21.629 1.00 93.69 124 GLN A N 1
ATOM 981 C CA . GLN A 1 124 ? 16.859 1.524 -21.002 1.00 93.69 124 GLN A CA 1
ATOM 982 C C . GLN A 1 124 ? 17.239 1.671 -19.519 1.00 93.69 124 GLN A C 1
ATOM 984 O O . GLN A 1 124 ? 16.758 0.908 -18.679 1.00 93.69 124 GLN A O 1
ATOM 989 N N . GLN A 1 125 ? 18.075 2.658 -19.183 1.00 95.31 125 GLN A N 1
ATOM 990 C CA . GLN A 1 125 ? 18.480 2.936 -17.802 1.00 95.31 125 GLN A CA 1
ATOM 991 C C . GLN A 1 125 ? 17.322 3.457 -16.948 1.00 95.31 125 GLN A C 1
ATOM 993 O O . GLN A 1 125 ? 17.148 3.005 -15.817 1.00 95.31 125 GLN A O 1
ATOM 998 N N . ASP A 1 126 ? 16.523 4.380 -17.476 1.00 95.94 126 ASP A N 1
ATOM 999 C CA . ASP A 1 126 ? 15.409 4.968 -16.732 1.00 95.94 126 ASP A CA 1
ATOM 1000 C C . ASP A 1 126 ? 14.333 3.919 -16.431 1.00 95.94 126 ASP A C 1
ATOM 1002 O O . ASP A 1 126 ? 13.868 3.815 -15.295 1.00 95.94 126 ASP A O 1
ATOM 1006 N N . ILE A 1 127 ? 14.016 3.044 -17.390 1.00 95.44 127 ILE A N 1
ATOM 1007 C CA . ILE A 1 127 ? 13.082 1.936 -17.152 1.00 95.44 127 ILE A CA 1
ATOM 1008 C C . ILE A 1 127 ? 13.660 0.916 -16.174 1.00 95.44 127 ILE A C 1
ATOM 1010 O O . ILE A 1 127 ? 12.921 0.393 -15.344 1.00 95.44 127 ILE A O 1
ATOM 1014 N N . ALA A 1 128 ? 14.968 0.646 -16.212 1.00 95.25 128 ALA A N 1
ATOM 1015 C CA . ALA A 1 128 ? 15.594 -0.229 -15.225 1.00 95.25 128 ALA A CA 1
ATOM 1016 C C . ALA A 1 128 ? 15.433 0.316 -13.793 1.00 95.25 128 ALA A C 1
ATOM 1018 O O . ALA A 1 128 ? 15.097 -0.450 -12.893 1.00 95.25 128 ALA A O 1
ATOM 1019 N N . LYS A 1 129 ? 15.587 1.630 -13.586 1.00 95.88 129 LYS A N 1
ATOM 1020 C CA . LYS A 1 129 ? 15.336 2.268 -12.281 1.00 95.88 129 LYS A CA 1
ATOM 10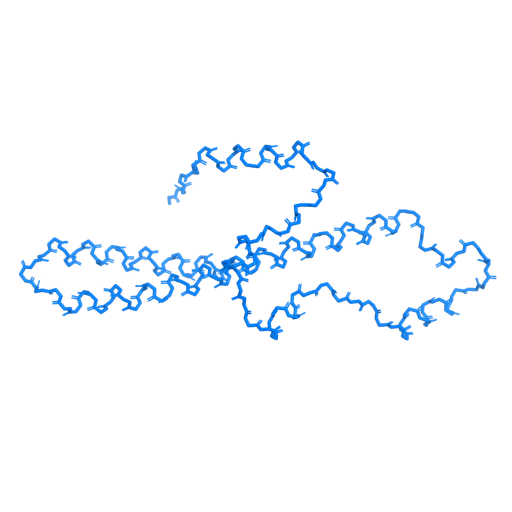21 C C . LYS A 1 129 ? 13.869 2.153 -11.862 1.00 95.88 129 LYS A C 1
ATOM 1023 O O . LYS A 1 129 ? 13.595 1.841 -10.708 1.00 95.88 129 LYS A O 1
ATOM 1028 N N . LEU A 1 130 ? 12.932 2.360 -12.793 1.00 96.25 130 LEU A N 1
ATOM 1029 C CA . LEU A 1 130 ? 11.497 2.210 -12.523 1.00 96.25 130 LEU A CA 1
ATOM 1030 C C . LEU A 1 130 ? 11.119 0.770 -12.156 1.00 96.25 130 LEU A C 1
ATOM 1032 O O . LEU A 1 130 ? 10.296 0.573 -11.270 1.00 96.25 130 LEU A O 1
ATOM 1036 N N . ILE A 1 131 ? 11.729 -0.228 -12.802 1.00 96.31 131 ILE A N 1
ATOM 1037 C CA . ILE A 1 131 ? 11.550 -1.647 -12.467 1.00 96.31 131 ILE A CA 1
ATOM 1038 C C . ILE A 1 131 ? 11.976 -1.907 -11.022 1.00 96.31 131 ILE A C 1
ATOM 1040 O O . ILE A 1 131 ? 11.185 -2.451 -10.261 1.00 96.31 131 ILE A O 1
ATOM 1044 N N . VAL A 1 132 ? 13.174 -1.461 -10.632 1.00 95.50 132 VAL A N 1
ATOM 1045 C CA . VAL A 1 132 ? 13.687 -1.643 -9.262 1.00 95.50 132 VAL A CA 1
ATOM 1046 C C . VAL A 1 132 ? 12.790 -0.941 -8.237 1.00 95.50 132 VAL A C 1
ATOM 1048 O O . VAL A 1 132 ? 12.470 -1.516 -7.200 1.00 95.50 132 VAL A O 1
ATOM 1051 N N . ALA A 1 133 ? 12.333 0.280 -8.532 1.00 93.62 133 ALA A N 1
ATOM 1052 C CA . ALA A 1 133 ? 11.418 1.009 -7.656 1.00 93.62 133 ALA A CA 1
ATOM 1053 C C . ALA A 1 133 ? 10.064 0.292 -7.508 1.00 93.62 133 ALA A C 1
ATOM 1055 O O . ALA A 1 133 ? 9.555 0.163 -6.398 1.00 93.62 133 ALA A O 1
ATOM 1056 N N . ALA A 1 134 ? 9.498 -0.211 -8.608 1.00 94.31 134 ALA A N 1
ATOM 1057 C CA . ALA A 1 134 ? 8.241 -0.952 -8.587 1.00 94.31 134 ALA A CA 1
ATOM 1058 C C . ALA A 1 134 ? 8.374 -2.306 -7.866 1.00 94.31 134 ALA A C 1
ATOM 1060 O O . ALA A 1 134 ? 7.458 -2.697 -7.151 1.00 94.31 134 ALA A O 1
ATOM 1061 N N . GLU A 1 135 ? 9.501 -3.008 -8.010 1.00 93.19 135 GLU A N 1
ATOM 1062 C CA . GLU A 1 135 ? 9.797 -4.229 -7.244 1.00 93.19 135 GLU A CA 1
ATOM 1063 C C . GLU A 1 135 ? 9.815 -3.934 -5.742 1.00 93.19 135 GLU A C 1
ATOM 1065 O O . GLU A 1 135 ? 9.061 -4.550 -4.991 1.00 93.19 135 GLU A O 1
ATOM 1070 N N . PHE A 1 136 ? 10.559 -2.905 -5.324 1.00 91.94 136 PHE A N 1
ATOM 1071 C CA . PHE A 1 136 ? 10.583 -2.467 -3.930 1.00 91.94 136 PHE A CA 1
ATOM 1072 C C . PHE A 1 136 ? 9.183 -2.114 -3.402 1.00 91.94 136 PHE A C 1
ATOM 1074 O O . PHE A 1 136 ? 8.792 -2.582 -2.337 1.00 91.94 136 PHE A O 1
ATOM 1081 N N . SER A 1 137 ? 8.394 -1.327 -4.143 1.00 91.06 137 SER A N 1
ATOM 1082 C CA . SER A 1 137 ? 7.030 -0.961 -3.734 1.00 91.06 137 SER A CA 1
ATOM 1083 C C . SER A 1 137 ? 6.082 -2.166 -3.655 1.00 91.06 137 SER A C 1
ATOM 1085 O O . SER A 1 137 ? 5.221 -2.216 -2.776 1.00 91.06 137 SER A O 1
ATOM 1087 N N . ALA A 1 138 ? 6.223 -3.149 -4.547 1.00 89.94 138 ALA A N 1
ATOM 1088 C CA . ALA A 1 138 ? 5.406 -4.363 -4.540 1.00 89.94 138 ALA A CA 1
ATOM 1089 C C . ALA A 1 138 ? 5.697 -5.275 -3.340 1.00 89.94 138 ALA A C 1
ATOM 1091 O O . ALA A 1 138 ? 4.790 -5.972 -2.877 1.00 89.94 138 ALA A O 1
ATOM 1092 N N . ASP A 1 139 ? 6.941 -5.283 -2.863 1.00 88.62 139 ASP A N 1
ATOM 1093 C CA . ASP A 1 139 ? 7.354 -6.056 -1.692 1.00 88.62 139 ASP A CA 1
ATOM 1094 C C . ASP A 1 139 ? 7.036 -5.301 -0.394 1.00 88.62 139 ASP A C 1
ATOM 1096 O O . ASP A 1 139 ? 6.491 -5.884 0.539 1.00 88.62 139 ASP A O 1
ATOM 1100 N N . ALA A 1 140 ? 7.240 -3.981 -0.366 1.00 87.81 140 ALA A N 1
ATOM 1101 C CA . ALA A 1 140 ? 6.896 -3.131 0.777 1.00 87.81 140 ALA A CA 1
ATOM 1102 C C . ALA A 1 140 ? 5.384 -3.038 1.053 1.00 87.81 140 ALA A C 1
ATOM 1104 O O . ALA A 1 140 ? 4.987 -2.667 2.147 1.00 87.81 140 ALA A O 1
ATOM 1105 N N . THR A 1 141 ? 4.532 -3.337 0.069 1.00 86.12 141 THR A N 1
ATOM 1106 C CA . THR A 1 141 ? 3.068 -3.407 0.255 1.00 86.12 141 THR A CA 1
ATOM 1107 C C . THR A 1 141 ? 2.585 -4.784 0.708 1.00 86.12 141 THR A C 1
ATOM 1109 O O . THR A 1 141 ? 1.406 -4.935 1.016 1.00 86.12 141 THR A O 1
ATOM 1112 N N . PHE A 1 142 ? 3.461 -5.791 0.713 1.00 75.31 142 PHE A N 1
ATOM 1113 C CA . PHE A 1 142 ? 3.143 -7.149 1.154 1.00 75.31 142 PHE A CA 1
ATOM 1114 C C . PHE A 1 142 ? 3.617 -7.437 2.589 1.00 75.31 142 PHE A C 1
ATOM 1116 O O . PHE A 1 142 ? 3.029 -8.288 3.254 1.00 75.31 142 PHE A O 1
ATOM 1123 N N . HIS A 1 143 ? 4.669 -6.751 3.044 1.00 59.75 143 HIS A N 1
ATOM 1124 C CA . HIS A 1 143 ? 5.247 -6.865 4.387 1.00 59.75 143 HIS A CA 1
ATOM 1125 C C . HIS A 1 143 ? 4.684 -5.826 5.355 1.00 59.75 143 HIS A C 1
ATOM 1127 O O . HIS A 1 143 ? 4.540 -6.187 6.543 1.00 59.75 143 HIS A O 1
#

Sequence (143 aa):
DVIPVPKMFENLLNKQWESATTFPTPSNFDKKFFNLETDFSKFLETPQVDEPIVALASASTIPTEAEEALKPEDKKAELALRKAQNSDAWAIKVATAASFFTRASLRWLRHLRSNIPSSNIRAQQDIAKLIVAAEFSADATFH

Organism: NCBI:txid129469

Foldseek 3Di:
DDDDDDVVVVVVVVVCVVVVPDDPDQDPVLCVQLDDDPVVLVVLQDDDDDPVVLVVVQVVDDDDPPPNDDDPVVVVVVVVVNSVSNVVSSLLSVLVSQLVVLVVVLVVLVVVLVPDDPVPVVSNVVSVVSNVVSVVSNVVSVD

Secondary structure (DSSP, 8-state):
-PPPPPHHHHHHHHHHHHTTTS--PPPHHHHHHT---HHHHHHTSPPPPPHHHHHHHHHTS---TTSSS--HHHHHHHHHHHHHHHHHHHHHHHHHHHHHHHHHHHHHHHHHHHHS-TT-HHHHHHHHHHHHHHHHHHHHTT-